Protein 8K8C (pdb70)

GO terms:
  GO:2000144 positive regulation of DNA-templated transcription initiation (P, IDA)
  GO:0005730 nucleolus (C, IDA)
  GO:0001163 RNA polymerase I transcription regulatory region sequence-specific DNA binding (F, IDA)
  GO:0006360 transcription by RNA polymerase I (P, IDA)
  GO:0005515 protein binding (F, IPI)
  GO:0005667 transcription regulator complex (C, IDA)
  GO:0070102 interleukin-6-mediated signaling pathway (P, IDA)
  GO:0045944 positive regulation of transcription by RNA polymerase II (P, IGI)
  GO:0061629 RNA polymerase II-specific DNA-binding transcription factor binding (F, IPI)
  GO:0097677 STAT family protein binding (F, IPI)
  GO:0051726 regulation of cell cycle (P, TAS)
  GO:0032436 positive regulation of proteasomal ubiquitin-dependent protein catabolic process (P, TAS)
  GO: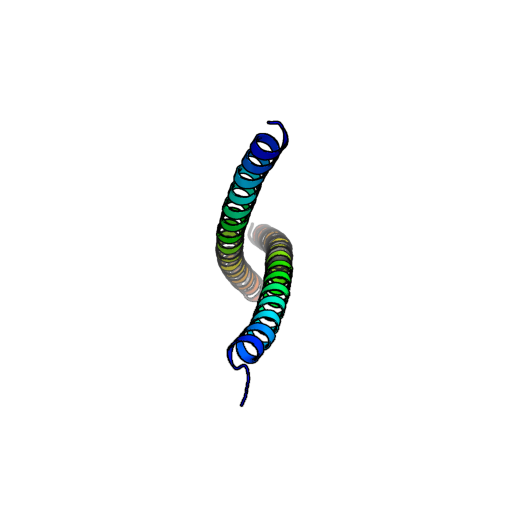0045944 positive regulation of transcription by RNA polymerase II (P, IDA)
  GO:0005634 nucleus (C, IDA)
  GO:0000976 transcription cis-regulatory region binding (F, IDA)
  GO:0003700 DNA-binding transcription factor activity (F, IDA)
  GO:0008285 negative regulation of cell population proliferation (P, IDA)
  GO:0019900 kinase binding (F, IPI)
  GO:0003677 DNA binding (F, TAS)
  GO:0003700 DNA-binding transcription factor activity (F, TAS)

Foldseek 3Di:
DPPVVVVVVVVVVVVVVVVVVVVVVVVVVVVVVVVVVVVVVVVVVVVVVVVVVVVVVVPD/DVVVVVVVVVVVVVVVVVVVVVVVVVVVVVVVVVVVVVVVVVVVVVVVVVVCVVPPDD

Solvent-accessible surface area: 10479 Å² total; per-residue (Å²): 184,89,120,72,154,131,42,160,77,85,159,65,48,92,50,49,142,126,70,164,96,124,42,151,96,144,58,66,93,28,108,98,93,28,126,109,12,58,50,23,0,73,144,17,102,136,116,27,77,87,11,32,147,76,7,96,101,95,125,113,146,115,133,161,69,110,88,88,146,63,56,93,50,53,137,145,71,166,90,125,38,148,96,124,62,82,96,36,82,105,95,26,126,85,18,66,60,48,15,69,149,25,118,117,97,25,111,89,6,33,166,56,46,122,81,61,238,88

InterPro domains:
  IPR004827 Basic-leucine zipper domain [PF07716] (282-334)
  IPR004827 Basic-leucine zipper domain [PS50217] (282-345)
  IPR004827 Basic-leucine zipper domain [SM00338] (280-344)
  IPR016468 CCAAT/enhancer-binding protein, chordates [PIRSF005879] (1-358)
  IPR031106 CCAAT/enhancer-binding protein C/EBP [PTHR23334] (47-357)
  IPR046347 Basic-leucine zipper domain superfamily [SSF57959] (278-346)

Radius of gyration: 26.0 Å; Cα contacts (8 Å, |Δi|>4): 35; chains: 2; bounding box: 44×32×83 Å

Secondary structure (DSSP, 8-state):
---HHHHHHHHHHHHHHHHHHHHHHHHHHHHHHHHHHHHHHHHHHHHHHHHHHHHHHH--/-HHHHHHHHHHHHHHHHHHHHHHHHHHHHHHHHHHHHHHHHHHHHHHHHHHHHHH---

Organism: Homo sapiens (NCBI:txid9606)

B-factor: mean 51.57, std 12.57, range [31.31, 102.11]

Structure (mmCIF, N/CA/C/O backbone):
data_8K8C
#
_entry.id   8K8C
#
_cell.length_a   39.382
_cell.length_b   63.366
_cell.length_c   128.546
_cell.angle_alpha   90.00
_cell.angle_beta   90.00
_cell.angle_gamma   90.00
#
_symmetry.space_group_name_H-M   'P 21 21 21'
#
loop_
_entity.id
_entity.type
_entity.pdbx_description
1 polymer 'CCAAT/enhancer-binding protein alpha'
2 polymer "DNA (5'-D(*CP*AP*TP*TP*AP*CP*GP*TP*AP*AP*TP*GP*A)-3')"
3 polymer "DNA (5'-D(*CP*AP*TP*TP*AP*CP*GP*TP*AP*AP*TP*GP*T)-3')"
4 non-polymer GLYCEROL
5 water water
#
loop_
_atom_site.group_PDB
_atom_site.id
_atom_site.type_symbol
_atom_site.label_atom_id
_atom_site.label_alt_id
_atom_site.label_comp_id
_atom_site.label_asym_id
_atom_site.label_entity_id
_atom_site.label_seq_id
_atom_site.pdbx_PDB_ins_code
_atom_site.Cartn_x
_atom_site.Cartn_y
_atom_site.Cartn_z
_atom_site.occupancy
_atom_site.B_iso_or_equiv
_atom_site.auth_seq_id
_atom_site.auth_comp_id
_atom_site.auth_asym_id
_atom_site.auth_atom_id
_atom_site.pdbx_PDB_model_num
ATOM 1 N N . ASN A 1 2 ? 27.702 11.983 -0.871 1.00 64.33 281 ASN A N 1
ATOM 2 C CA . ASN A 1 2 ? 26.914 11.274 -1.883 1.00 60.93 281 ASN A CA 1
ATOM 3 C C . ASN A 1 2 ? 25.828 12.157 -2.496 1.00 53.55 281 ASN A C 1
ATOM 4 O O . ASN A 1 2 ? 25.579 13.279 -2.057 1.00 51.88 281 ASN A O 1
ATOM 9 N N . SER A 1 3 ? 25.167 11.630 -3.516 1.00 50.51 282 SER A N 1
ATOM 10 C CA . SER A 1 3 ? 24.180 12.412 -4.238 1.00 49.44 282 SER A CA 1
ATOM 11 C C . SER A 1 3 ? 22.908 12.574 -3.414 1.00 52.75 282 SER A C 1
ATOM 12 O O . SER A 1 3 ? 22.577 11.727 -2.571 1.00 52.83 282 SER A O 1
ATOM 15 N N . ASN A 1 4 ? 22.196 13.678 -3.668 1.00 47.86 283 ASN A N 1
ATOM 16 C CA . ASN A 1 4 ? 20.865 13.888 -3.100 1.00 47.13 283 ASN A CA 1
ATOM 17 C C . ASN A 1 4 ? 20.884 13.767 -1.578 1.00 48.79 283 ASN A C 1
ATOM 18 O O . ASN A 1 4 ? 20.114 13.024 -0.968 1.00 46.18 283 ASN A O 1
ATOM 23 N N . GLU A 1 5 ? 21.805 14.516 -0.964 1.00 48.92 284 GLU A N 1
ATOM 24 C CA . GLU A 1 5 ? 21.928 14.532 0.486 1.00 50.27 284 GLU A CA 1
ATOM 25 C C . GLU A 1 5 ? 20.633 14.975 1.173 1.00 48.10 284 GLU A C 1
ATOM 26 O O . GLU A 1 5 ? 20.359 14.557 2.305 1.00 48.47 284 GLU A O 1
ATOM 32 N N . TYR A 1 6 ? 19.823 15.805 0.514 1.00 43.34 285 TYR A N 1
ATOM 33 C CA . TYR A 1 6 ? 18.592 16.256 1.144 1.00 44.82 28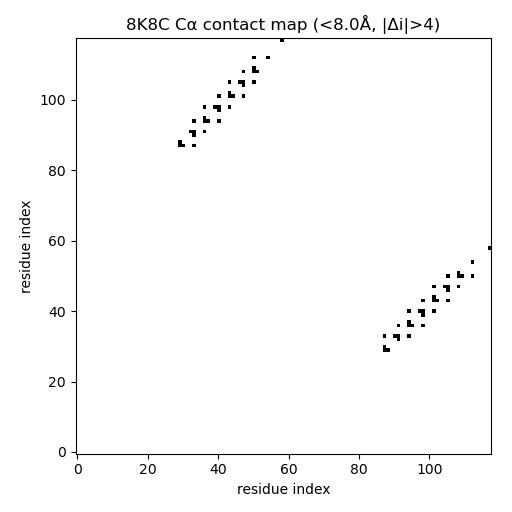5 TYR A CA 1
ATOM 34 C C . TYR A 1 6 ? 17.680 15.076 1.455 1.00 46.31 285 TYR A C 1
ATOM 35 O O . TYR A 1 6 ? 17.125 14.977 2.560 1.00 43.08 285 TYR A O 1
ATOM 44 N N . ARG A 1 7 ? 17.537 14.146 0.503 1.00 44.39 286 ARG A N 1
ATOM 45 C CA . ARG A 1 7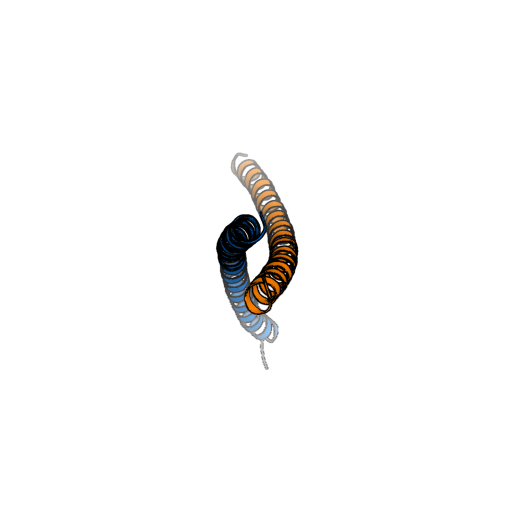 ? 16.672 12.992 0.735 1.00 46.17 286 ARG A CA 1
ATOM 46 C C . ARG A 1 7 ? 17.272 12.012 1.733 1.00 41.73 286 ARG A C 1
ATOM 47 O O . ARG A 1 7 ? 16.536 11.361 2.480 1.00 43.16 286 ARG A O 1
ATOM 55 N N . VAL A 1 8 ? 18.591 11.860 1.730 1.00 43.33 287 VAL A N 1
ATOM 56 C CA . VAL A 1 8 ? 19.246 11.052 2.756 1.00 45.08 287 VAL A CA 1
ATOM 57 C C . VAL A 1 8 ? 18.908 11.574 4.151 1.00 41.99 287 VAL A C 1
ATOM 58 O O . VAL A 1 8 ? 18.506 10.816 5.039 1.00 41.70 287 VAL A O 1
ATOM 62 N N . ARG A 1 9 ? 19.081 12.880 4.365 1.00 40.12 288 ARG A N 1
ATOM 63 C CA . ARG A 1 9 ? 18.795 13.450 5.677 1.00 41.28 288 ARG A CA 1
ATOM 64 C C . ARG A 1 9 ? 17.315 13.331 6.026 1.00 42.91 288 ARG A C 1
ATOM 65 O O . ARG A 1 9 ? 16.973 13.013 7.171 1.00 38.67 288 ARG A O 1
ATOM 73 N N . ARG A 1 10 ? 16.416 13.592 5.060 1.00 40.97 289 ARG A N 1
ATOM 74 C CA . ARG A 1 10 ? 14.983 13.475 5.332 1.00 39.82 289 ARG A CA 1
ATOM 75 C C . ARG A 1 10 ? 14.616 12.045 5.692 1.00 39.98 289 ARG A C 1
ATOM 76 O O . ARG A 1 10 ? 13.868 11.803 6.641 1.00 35.59 289 ARG A O 1
ATOM 84 N N . GLU A 1 11 ? 15.127 11.085 4.930 1.00 40.85 290 GLU A N 1
ATOM 85 C CA . GLU A 1 11 ? 14.814 9.693 5.215 1.00 42.66 290 GLU A CA 1
ATOM 86 C C . GLU A 1 11 ? 15.268 9.310 6.616 1.00 41.64 290 GLU A C 1
ATOM 87 O O . GLU A 1 11 ? 14.538 8.627 7.345 1.00 39.44 290 GLU A O 1
ATOM 93 N N . ARG A 1 12 ? 16.450 9.783 7.030 1.00 40.69 291 ARG A N 1
ATOM 94 C CA . ARG A 1 12 ? 16.963 9.438 8.352 1.00 42.23 291 ARG A CA 1
ATOM 95 C C . ARG A 1 12 ? 16.200 10.170 9.439 1.00 39.10 291 ARG A C 1
ATOM 96 O O . ARG A 1 12 ? 15.920 9.595 10.492 1.00 36.46 291 ARG A O 1
ATOM 104 N N . ASN A 1 13 ? 15.857 11.436 9.202 1.00 34.81 292 ASN A N 1
ATOM 105 C CA . ASN A 1 13 ? 15.086 12.162 10.196 1.00 37.77 292 ASN A CA 1
ATOM 106 C C . ASN A 1 13 ? 13.690 11.563 10.372 1.00 39.47 292 ASN A C 1
ATOM 107 O O . ASN A 1 13 ? 13.210 11.471 11.501 1.00 34.84 292 ASN A O 1
ATOM 112 N N . ASN A 1 14 ? 13.032 11.131 9.280 1.00 34.79 293 ASN A N 1
ATOM 113 C CA . ASN A 1 14 ? 11.712 10.515 9.434 1.00 37.40 293 ASN A CA 1
ATOM 114 C C . ASN A 1 14 ? 11.797 9.266 10.302 1.00 38.38 293 ASN A C 1
ATOM 115 O O . ASN A 1 14 ? 10.847 8.947 11.032 1.00 34.28 293 ASN A O 1
ATOM 120 N N . ILE A 1 15 ? 12.932 8.564 10.245 1.00 37.73 294 ILE A N 1
ATOM 121 C CA . ILE A 1 15 ? 13.163 7.447 11.159 1.00 39.71 294 ILE A CA 1
ATOM 122 C C . ILE A 1 15 ? 13.302 7.944 12.590 1.00 37.18 294 ILE A C 1
ATOM 123 O O . ILE A 1 15 ? 12.690 7.390 13.512 1.00 40.29 294 ILE A O 1
ATOM 128 N N . ALA A 1 16 ? 14.094 8.998 12.809 1.00 36.66 295 ALA A N 1
ATOM 129 C CA . ALA A 1 16 ? 14.275 9.505 14.165 1.00 37.19 295 ALA A CA 1
ATOM 130 C C . ALA A 1 16 ? 12.948 9.951 14.762 1.00 38.47 295 ALA A C 1
ATOM 131 O O . ALA A 1 16 ? 12.678 9.723 15.949 1.00 33.89 295 ALA A O 1
ATOM 133 N N . VAL A 1 17 ? 12.094 10.563 13.937 1.00 36.45 296 VAL A N 1
ATOM 134 C CA . VAL A 1 17 ? 10.824 11.083 14.416 1.00 36.82 296 VAL A CA 1
ATOM 135 C C . VAL A 1 17 ? 9.908 9.938 14.849 1.00 36.88 296 VAL A C 1
ATOM 136 O O . VAL A 1 17 ? 9.298 9.988 15.910 1.00 33.96 296 VAL A O 1
ATOM 140 N N . ARG A 1 18 ? 9.829 8.888 14.040 1.00 39.81 297 ARG A N 1
ATOM 141 C CA . ARG A 1 18 ? 8.998 7.746 14.425 1.00 36.84 297 ARG A CA 1
ATOM 142 C C . ARG A 1 18 ? 9.541 7.105 15.689 1.00 36.70 297 ARG A C 1
ATOM 143 O O . ARG A 1 18 ? 8.773 6.699 16.575 1.00 40.77 297 ARG A O 1
ATOM 151 N N . LYS A 1 19 ? 10.864 7.060 15.822 1.00 38.40 298 LYS A N 1
ATOM 152 C CA . LYS A 1 19 ? 11.492 6.503 17.011 1.00 40.26 298 LYS A CA 1
ATOM 153 C C . LYS A 1 19 ? 11.205 7.366 18.230 1.00 36.99 298 LYS A C 1
ATOM 154 O O . LYS A 1 19 ? 10.872 6.855 19.302 1.00 34.79 298 LYS A O 1
ATOM 160 N N . SER A 1 20 ? 11.308 8.687 18.074 1.00 34.06 299 SER A N 1
ATOM 161 C CA . SER A 1 20 ? 11.071 9.567 19.197 1.00 33.50 299 SER A CA 1
ATOM 162 C C . SER A 1 20 ? 9.617 9.491 19.649 1.00 38.38 299 SER A C 1
ATOM 163 O O . SER A 1 20 ? 9.326 9.532 20.851 1.00 37.51 299 SER A O 1
ATOM 166 N N . ARG A 1 21 ? 8.684 9.354 18.700 1.00 35.01 300 ARG A N 1
ATOM 167 C CA . ARG A 1 21 ? 7.272 9.336 19.065 1.00 35.72 300 ARG A CA 1
ATOM 168 C C . ARG A 1 21 ? 6.896 8.013 19.727 1.00 37.99 300 ARG A C 1
ATOM 169 O O . ARG A 1 21 ? 6.111 7.995 20.681 1.00 36.35 300 ARG A O 1
ATOM 177 N N . ASP A 1 22 ? 7.448 6.903 19.234 1.00 36.83 301 ASP A N 1
ATOM 178 C CA . ASP A 1 22 ? 7.226 5.615 19.885 1.00 37.95 301 ASP A CA 1
ATOM 179 C C . ASP A 1 22 ? 7.709 5.654 21.326 1.00 39.38 301 ASP A C 1
ATOM 180 O O . ASP A 1 22 ? 7.006 5.206 22.234 1.00 43.49 301 ASP A O 1
ATOM 185 N N . LYS A 1 23 ? 8.908 6.204 21.553 1.00 42.02 302 LYS A N 1
ATOM 186 C CA . LYS A 1 23 ? 9.482 6.269 22.892 1.00 41.95 302 LYS A CA 1
ATOM 187 C C . LYS A 1 23 ? 8.637 7.138 23.805 1.00 42.47 302 LYS A C 1
ATOM 188 O O . LYS A 1 23 ? 8.471 6.825 24.983 1.00 42.48 302 LYS A O 1
ATOM 194 N N . ALA A 1 24 ? 8.135 8.258 23.283 1.00 42.26 303 ALA A N 1
ATOM 195 C CA . ALA A 1 24 ? 7.315 9.148 24.095 1.00 45.39 303 ALA A CA 1
ATOM 196 C C . ALA A 1 24 ? 6.018 8.469 24.500 1.00 45.98 303 ALA A C 1
ATOM 197 O O . ALA A 1 24 ? 5.534 8.667 25.619 1.00 44.34 303 ALA A O 1
ATOM 199 N N . LYS A 1 25 ? 5.436 7.668 23.608 1.00 42.58 304 LYS A N 1
ATOM 200 C CA . LYS A 1 25 ? 4.244 6.925 24.003 1.00 46.79 304 LYS A CA 1
ATOM 201 C C . LYS A 1 25 ? 4.575 5.942 25.115 1.00 48.05 304 LYS A C 1
ATOM 202 O O . LYS A 1 25 ? 3.826 5.831 26.091 1.00 50.27 304 LYS A O 1
ATOM 208 N N . GLN A 1 26 ? 5.701 5.235 24.996 1.00 44.50 305 GLN A N 1
ATOM 209 C CA . GLN A 1 26 ? 6.070 4.279 26.030 1.00 51.57 305 GLN A CA 1
ATOM 210 C C . GLN A 1 26 ? 6.397 4.975 27.347 1.00 52.99 305 GLN A C 1
ATOM 211 O O . GLN A 1 26 ? 6.084 4.444 28.416 1.00 54.16 305 GLN A O 1
ATOM 217 N N . ARG A 1 27 ? 7.007 6.160 27.298 1.00 48.07 306 ARG A N 1
ATOM 218 C CA . ARG A 1 27 ? 7.210 6.917 28.526 1.00 49.16 306 ARG A CA 1
ATOM 219 C C . ARG A 1 27 ? 5.875 7.305 29.139 1.00 51.76 306 ARG A C 1
ATOM 220 O O . ARG A 1 27 ? 5.715 7.305 30.364 1.00 51.06 306 ARG A O 1
ATOM 228 N N . ASN A 1 28 ? 4.899 7.630 28.298 1.00 49.59 307 ASN A N 1
ATOM 229 C CA . ASN A 1 28 ? 3.600 8.029 28.814 1.00 53.00 307 ASN A CA 1
ATOM 230 C C . ASN A 1 28 ? 2.901 6.861 29.496 1.00 53.96 307 ASN A C 1
ATOM 231 O O . ASN A 1 28 ? 2.380 7.005 30.607 1.00 54.48 307 ASN A O 1
ATOM 236 N N . VAL A 1 29 ? 2.894 5.692 28.854 1.00 53.45 308 VAL A N 1
ATOM 237 C CA . VAL A 1 29 ? 2.359 4.490 29.492 1.00 51.42 308 VAL A CA 1
ATOM 238 C C . VAL A 1 29 ? 3.034 4.250 30.834 1.00 53.76 308 VAL A C 1
ATOM 239 O O . VAL A 1 29 ? 2.369 4.092 31.869 1.00 52.10 308 VAL A O 1
ATOM 243 N N . GLU A 1 30 ? 4.366 4.229 30.850 1.00 50.52 309 GLU A N 1
ATOM 244 C CA . GLU A 1 30 ? 5.077 3.862 32.063 1.00 50.28 309 GLU A CA 1
ATOM 245 C C . GLU A 1 30 ? 4.843 4.873 33.176 1.00 48.46 309 GLU A C 1
ATOM 246 O O . GLU A 1 30 ? 4.835 4.510 34.354 1.00 45.98 309 GLU A O 1
ATOM 252 N N . THR A 1 31 ? 4.629 6.136 32.829 1.00 46.61 310 THR A N 1
ATOM 253 C CA . THR A 1 31 ? 4.333 7.118 33.854 1.00 46.45 310 THR A CA 1
ATOM 254 C C . THR A 1 31 ? 2.965 6.852 34.470 1.00 51.50 310 THR A C 1
ATOM 255 O O . THR A 1 31 ? 2.814 6.860 35.699 1.00 50.83 310 THR A O 1
ATOM 259 N N . GLN A 1 32 ? 1.957 6.574 33.636 1.00 48.37 311 GLN A N 1
ATOM 260 C CA . GLN A 1 32 ? 0.636 6.237 34.157 1.00 51.42 311 GLN A CA 1
ATOM 261 C C . GLN A 1 32 ? 0.693 5.002 35.048 1.00 50.92 311 GLN A C 1
ATOM 262 O O . GLN A 1 32 ? 0.047 4.955 36.098 1.00 50.75 311 GLN A O 1
ATOM 268 N N . GLN A 1 33 ? 1.465 3.998 34.649 1.00 46.77 312 GLN A N 1
ATOM 269 C CA . GLN A 1 33 ? 1.626 2.822 35.493 1.00 51.54 312 GLN A CA 1
ATOM 270 C C . GLN A 1 33 ? 2.270 3.195 36.819 1.00 53.58 312 GLN A C 1
ATOM 271 O O . GLN A 1 33 ? 1.883 2.673 37.872 1.00 54.87 312 GLN A O 1
ATOM 277 N N . LYS A 1 34 ? 3.243 4.111 36.793 1.00 50.06 313 LYS A N 1
ATOM 278 C CA . LYS A 1 34 ? 3.873 4.533 38.038 1.00 49.73 313 LYS A CA 1
ATOM 279 C C . LYS A 1 34 ? 2.864 5.197 38.961 1.00 49.68 313 LYS A C 1
ATOM 280 O O . LYS A 1 34 ? 2.901 4.986 40.178 1.00 49.03 313 LYS A O 1
ATOM 286 N N . VAL A 1 35 ? 1.944 5.991 38.406 1.00 46.11 314 VAL A N 1
ATOM 287 C CA . VAL A 1 35 ? 0.917 6.616 39.238 1.00 49.22 314 VAL A CA 1
ATOM 288 C C . VAL A 1 35 ? 0.019 5.559 39.864 1.00 48.97 314 VAL A C 1
ATOM 289 O O . VAL A 1 35 ? -0.311 5.622 41.052 1.00 46.78 314 VAL A O 1
ATOM 293 N N . LEU A 1 36 ? -0.413 4.585 39.063 1.00 49.34 315 LEU A N 1
ATOM 294 C CA . LEU A 1 36 ? -1.159 3.457 39.602 1.00 51.73 315 LEU A CA 1
ATOM 295 C C . LEU A 1 36 ? -0.391 2.790 40.731 1.00 47.74 315 LEU A C 1
ATOM 296 O O . LEU A 1 36 ? -0.932 2.569 41.820 1.00 48.35 315 LEU A O 1
ATOM 301 N N . GLU A 1 37 ? 0.881 2.479 40.487 1.00 49.46 316 GLU A N 1
ATOM 302 C CA . GLU A 1 37 ? 1.695 1.771 41.468 1.00 49.91 316 GLU A CA 1
ATOM 303 C C . GLU A 1 37 ? 1.811 2.556 42.766 1.00 48.54 316 GLU A C 1
ATOM 304 O O . GLU A 1 37 ? 1.648 2.003 43.862 1.00 47.48 316 GLU A O 1
ATOM 310 N N . LEU A 1 38 ? 2.132 3.841 42.665 1.00 44.36 317 LEU A N 1
ATOM 311 C CA . LEU A 1 38 ? 2.327 4.620 43.873 1.00 46.11 317 LEU A CA 1
ATOM 312 C C . LEU A 1 38 ? 1.011 4.773 44.620 1.00 47.75 317 LEU A C 1
ATOM 313 O O . LEU A 1 38 ? 0.983 4.760 45.855 1.00 46.71 317 LEU A O 1
ATOM 318 N N . THR A 1 39 ? -0.094 4.895 43.880 1.00 45.92 318 THR A N 1
ATOM 319 C CA . THR A 1 39 ? -1.399 5.057 44.511 1.00 46.72 318 THR A CA 1
ATOM 320 C C . THR A 1 39 ? -1.760 3.822 45.322 1.00 48.18 318 THR A C 1
ATOM 321 O O . THR A 1 39 ? -2.148 3.916 46.490 1.00 45.56 318 THR A O 1
ATOM 325 N N . SER A 1 40 ? -1.603 2.647 44.716 1.00 47.10 319 SER A N 1
ATOM 326 C CA . SER A 1 40 ? -1.938 1.432 45.439 1.00 48.48 319 SER A CA 1
ATOM 327 C C . SER A 1 40 ? -0.948 1.182 46.573 1.00 50.02 319 SER A C 1
ATOM 328 O O . SER A 1 40 ? -1.347 0.729 47.653 1.00 49.45 319 SER A O 1
ATOM 331 N N . ASP A 1 41 ? 0.326 1.538 46.391 1.00 48.50 320 ASP A N 1
ATOM 332 C CA . ASP A 1 41 ? 1.262 1.375 47.499 1.00 47.54 320 ASP A CA 1
ATOM 333 C C . ASP A 1 41 ? 0.944 2.323 48.658 1.00 50.57 320 ASP A C 1
ATOM 334 O O . ASP A 1 41 ? 1.074 1.944 49.833 1.00 44.59 320 ASP A O 1
ATOM 339 N N . ASN A 1 42 ? 0.530 3.556 48.361 1.00 47.80 321 ASN A N 1
ATOM 340 C CA . ASN A 1 42 ? 0.177 4.449 49.455 1.00 49.61 321 ASN A CA 1
ATOM 341 C C . ASN A 1 42 ? -1.063 3.961 50.198 1.00 50.53 321 ASN A C 1
ATOM 342 O O . ASN A 1 42 ? -1.153 4.138 51.417 1.00 48.59 321 ASN A O 1
ATOM 347 N N . ASP A 1 43 ? -2.012 3.343 49.488 1.00 47.49 322 ASP A N 1
ATOM 348 C CA . ASP A 1 43 ? -3.147 2.700 50.144 1.00 50.65 322 ASP A CA 1
ATOM 349 C C . ASP A 1 43 ? -2.677 1.617 51.107 1.00 46.87 322 ASP A C 1
ATOM 350 O O . ASP A 1 43 ? -3.083 1.595 52.272 1.00 45.86 322 ASP A O 1
ATOM 355 N N . ARG A 1 44 ? -1.832 0.700 50.622 1.00 45.11 323 ARG A N 1
ATOM 356 C CA . ARG A 1 44 ? -1.288 -0.349 51.479 1.00 49.05 323 ARG A CA 1
ATOM 357 C C . ARG A 1 44 ? -0.563 0.238 52.677 1.00 49.16 323 ARG A C 1
ATOM 358 O O . ARG A 1 44 ? -0.704 -0.254 53.804 1.00 47.76 323 ARG A O 1
ATOM 366 N N . LEU A 1 45 ? 0.238 1.278 52.451 1.00 47.26 324 LEU A N 1
ATOM 367 C CA . LEU A 1 45 ? 0.984 1.862 53.554 1.00 50.05 324 LEU A CA 1
ATOM 368 C C . LEU A 1 45 ? 0.041 2.504 54.568 1.00 48.35 324 LEU A C 1
ATOM 369 O O . LEU A 1 45 ? 0.284 2.441 55.778 1.00 47.59 324 LEU A O 1
ATOM 374 N N . ARG A 1 46 ? -1.053 3.108 54.093 1.00 45.35 325 ARG A N 1
ATOM 375 C CA . ARG A 1 46 ? -1.986 3.729 55.026 1.00 46.90 325 ARG A CA 1
ATOM 376 C C . ARG A 1 46 ? -2.699 2.690 55.877 1.00 46.60 325 ARG A C 1
ATOM 377 O O . ARG A 1 46 ? -2.856 2.890 57.083 1.00 46.97 325 ARG A O 1
ATOM 385 N N . LYS A 1 47 ? -3.120 1.561 55.290 1.00 47.48 326 LYS A N 1
ATOM 386 C CA . LYS A 1 47 ? -3.725 0.527 56.126 1.00 48.17 326 LYS A CA 1
ATOM 387 C C . LYS A 1 47 ? -2.735 0.026 57.163 1.00 48.87 326 LYS A C 1
ATOM 388 O O . LYS A 1 47 ? -3.113 -0.268 58.299 1.00 49.67 326 LYS A O 1
ATOM 394 N N . ARG A 1 48 ? -1.455 -0.076 56.789 1.00 50.00 327 ARG A N 1
ATOM 395 C CA . ARG A 1 48 ? -0.434 -0.524 57.726 1.00 44.57 327 ARG A CA 1
ATOM 396 C C . ARG A 1 48 ? -0.288 0.458 58.883 1.00 48.80 327 ARG A C 1
ATOM 397 O O . ARG A 1 48 ? -0.233 0.053 60.051 1.00 46.77 327 ARG A O 1
ATOM 405 N N . VAL A 1 49 ? -0.210 1.759 58.582 1.00 45.21 328 VAL A N 1
ATOM 406 C CA . VAL A 1 49 ? -0.141 2.753 59.652 1.00 45.85 328 VAL A CA 1
ATOM 407 C C . VAL A 1 49 ? -1.333 2.623 60.589 1.00 49.66 328 VAL A C 1
ATOM 408 O O . VAL A 1 49 ? -1.190 2.719 61.814 1.00 49.96 328 VAL A O 1
ATOM 412 N N . GLU A 1 50 ? -2.523 2.394 60.045 1.00 48.03 329 GLU A N 1
ATOM 413 C CA . GLU A 1 50 ? -3.678 2.353 60.932 1.00 51.89 329 GLU A CA 1
ATOM 414 C C . GLU A 1 50 ? -3.711 1.051 61.733 1.00 52.08 329 GLU A C 1
ATOM 415 O O . GLU A 1 50 ? -4.062 1.058 62.917 1.00 51.11 329 GLU A O 1
ATOM 421 N N . GLN A 1 51 ? -3.271 -0.055 61.147 1.00 50.80 330 GLN A N 1
ATOM 422 C CA . GLN A 1 51 ? -3.322 -1.314 61.874 1.00 51.38 330 GLN A CA 1
ATOM 423 C C . GLN A 1 51 ? -2.218 -1.393 62.933 1.00 51.73 330 GLN A C 1
ATOM 424 O O . GLN A 1 51 ? -2.436 -1.939 64.023 1.00 48.13 330 GLN A O 1
ATOM 430 N N . LEU A 1 52 ? -1.044 -0.820 62.647 1.00 50.51 331 LEU A N 1
ATOM 431 C CA . LEU A 1 52 ? -0.001 -0.683 63.662 1.00 49.63 331 LEU A CA 1
ATOM 432 C C . LEU A 1 52 ? -0.445 0.241 64.796 1.00 51.12 331 LEU A C 1
ATOM 433 O O . LEU A 1 52 ? -0.185 -0.037 65.973 1.00 47.79 331 LEU A O 1
ATOM 438 N N . SER A 1 53 ? -1.102 1.352 64.45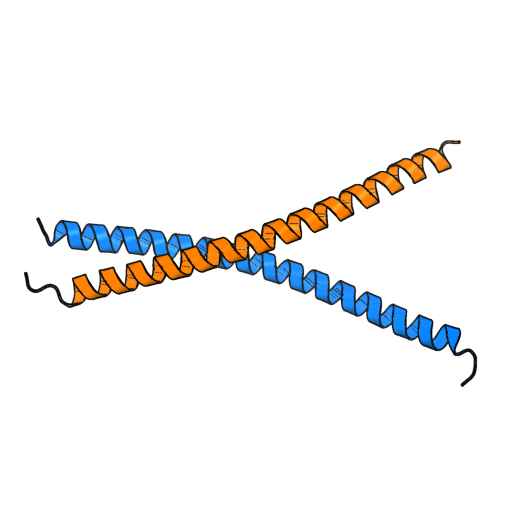0 1.00 50.68 332 SER A N 1
ATOM 439 C CA . SER A 1 53 ? -1.532 2.337 65.435 1.00 50.67 332 SER A CA 1
ATOM 440 C C . SER A 1 53 ? -2.576 1.762 66.380 1.00 53.51 332 SER A C 1
ATOM 441 O O . SER A 1 53 ? -2.536 2.022 67.587 1.00 52.30 332 SER A O 1
ATOM 444 N N . ARG A 1 54 ? -3.543 1.014 65.842 1.00 51.31 333 ARG A N 1
ATOM 445 C CA . ARG A 1 54 ? -4.531 0.365 66.688 1.00 53.66 333 ARG A CA 1
ATOM 446 C C . ARG A 1 54 ? -3.879 -0.669 67.597 1.00 53.98 333 ARG A C 1
ATOM 447 O O . ARG A 1 54 ? -4.306 -0.842 68.745 1.00 53.80 333 ARG A O 1
ATOM 455 N N . GLU A 1 55 ? -2.821 -1.327 67.125 1.00 52.19 334 GLU A N 1
ATOM 456 C CA . GLU A 1 55 ? -2.102 -2.273 67.976 1.00 49.84 334 GLU A CA 1
ATOM 457 C C . GLU A 1 55 ? -1.396 -1.566 69.125 1.00 52.77 334 GLU A C 1
ATOM 458 O O . GLU A 1 55 ? -1.479 -2.012 70.275 1.00 52.15 334 GLU A O 1
ATOM 464 N N . LEU A 1 56 ? -0.716 -0.448 68.851 1.00 51.09 335 LEU A N 1
ATOM 465 C CA . LEU A 1 56 ? -0.116 0.316 69.943 1.00 55.33 335 LEU A CA 1
ATOM 466 C C . LEU A 1 56 ? -1.174 0.864 70.898 1.00 57.46 335 LEU A C 1
ATOM 467 O O . LEU A 1 56 ? -1.019 0.766 72.118 1.00 59.63 335 LEU A O 1
ATOM 472 N N . ASP A 1 57 ? -2.255 1.441 70.368 1.00 56.44 336 ASP A N 1
ATOM 473 C CA . ASP A 1 57 ? -3.342 1.909 71.228 1.00 58.23 336 ASP A CA 1
ATOM 474 C C . ASP A 1 57 ? -3.868 0.791 72.116 1.00 58.52 336 ASP A C 1
ATOM 475 O O . ASP A 1 57 ? -4.131 1.007 73.303 1.00 60.51 336 ASP A O 1
ATOM 480 N N . THR A 1 58 ? -4.020 -0.413 71.564 1.00 58.03 337 THR A N 1
ATOM 481 C CA . THR A 1 58 ? -4.536 -1.522 72.355 1.00 55.87 337 THR A CA 1
ATOM 482 C C . THR A 1 58 ? -3.572 -1.895 73.470 1.00 61.05 337 THR A C 1
ATOM 483 O O . THR A 1 58 ? -3.988 -2.144 74.608 1.00 63.74 337 THR A O 1
ATOM 487 N N . LEU A 1 59 ? -2.275 -1.905 73.169 1.00 61.52 338 LEU A N 1
ATOM 488 C CA . LEU A 1 59 ? -1.282 -2.295 74.160 1.00 63.04 338 LEU A CA 1
ATOM 489 C C . LEU A 1 59 ? -1.060 -1.222 75.223 1.00 66.48 338 LEU A C 1
ATOM 490 O O . LEU A 1 59 ? -0.800 -1.559 76.380 1.00 67.37 338 LEU A O 1
ATOM 495 N N . ARG A 1 60 ? -1.172 0.056 74.874 1.00 66.11 339 ARG A N 1
ATOM 496 C CA . ARG A 1 60 ? -0.954 1.147 75.823 1.00 75.89 339 ARG A CA 1
ATOM 497 C C . ARG A 1 60 ? -2.304 1.766 76.186 1.00 79.72 339 ARG A C 1
ATOM 498 O O . ARG A 1 60 ? -2.751 2.729 75.564 1.00 90.13 339 ARG A O 1
ATOM 506 N N . GLY A 1 61 ? -2.939 1.216 77.214 1.00 81.47 340 GLY A N 1
ATOM 507 C CA . GLY A 1 61 ? -4.205 1.745 77.685 1.00 89.48 340 GLY A CA 1
ATOM 508 C C . GLY A 1 61 ? -5.404 1.208 76.930 1.00 93.65 340 GLY A C 1
ATOM 509 O O . GLY A 1 61 ? -6.412 0.841 77.537 1.00 97.97 340 GLY A O 1
ATOM 510 N N . ASN B 1 4 ? -16.018 28.731 1.647 1.00 98.86 283 ASN B N 1
ATOM 511 C CA . ASN B 1 4 ? -16.394 27.373 1.260 1.00 101.13 283 ASN B CA 1
ATOM 512 C C . ASN B 1 4 ? -16.296 26.413 2.450 1.00 97.24 283 ASN B C 1
ATOM 513 O O . ASN B 1 4 ? -15.610 26.711 3.427 1.00 91.16 283 ASN B O 1
ATOM 518 N N . GLU B 1 5 ? -16.980 25.265 2.364 1.00 81.68 284 GLU B N 1
ATOM 519 C CA . GLU B 1 5 ? -17.012 24.344 3.496 1.00 72.19 284 GLU B CA 1
ATOM 520 C C . GLU B 1 5 ? -15.619 23.794 3.814 1.00 65.94 284 GLU B C 1
ATOM 521 O O . GLU B 1 5 ? -15.272 23.617 4.986 1.00 62.11 284 GLU B O 1
ATOM 527 N N . TYR B 1 6 ? -14.795 23.549 2.791 1.00 64.18 285 TYR B N 1
ATOM 528 C CA . TYR 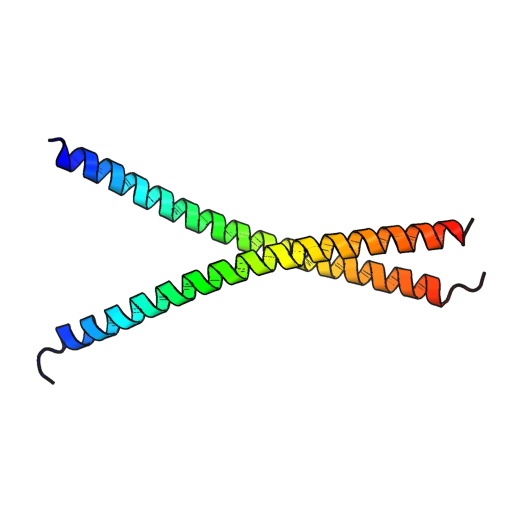B 1 6 ? -13.489 22.937 3.038 1.00 58.80 285 TYR B CA 1
ATOM 529 C C . TYR B 1 6 ? -12.659 23.762 4.016 1.00 57.54 285 TYR B C 1
ATOM 530 O O . TYR B 1 6 ? -12.148 23.235 5.010 1.00 53.51 285 TYR B O 1
ATOM 539 N N . ARG B 1 7 ? -12.505 25.058 3.747 1.00 58.86 286 ARG B N 1
ATOM 540 C CA . ARG B 1 7 ? -11.618 25.883 4.559 1.00 58.02 286 ARG B CA 1
ATOM 541 C C . ARG B 1 7 ? -12.128 26.029 5.987 1.00 54.91 286 ARG B C 1
ATOM 542 O O . ARG B 1 7 ? -11.322 26.108 6.922 1.00 53.49 286 ARG B O 1
ATOM 550 N N . VAL B 1 8 ? -13.449 26.072 6.176 1.00 56.28 287 VAL B N 1
ATOM 551 C CA . VAL B 1 8 ? -13.986 26.210 7.527 1.00 54.11 287 VAL B CA 1
ATOM 552 C C . VAL B 1 8 ? -13.885 24.896 8.291 1.00 53.06 287 VAL B C 1
ATOM 553 O O . VAL B 1 8 ? -13.625 24.900 9.497 1.00 54.16 287 VAL B O 1
ATOM 557 N N . ARG B 1 9 ? -14.074 23.754 7.620 1.00 51.76 288 ARG B N 1
ATOM 558 C CA . ARG B 1 9 ? -13.817 22.491 8.305 1.00 54.71 288 ARG B CA 1
ATOM 559 C C . ARG B 1 9 ? -12.345 22.380 8.701 1.00 49.91 288 ARG B C 1
ATOM 560 O O . ARG B 1 9 ? -12.025 21.945 9.812 1.00 47.30 288 ARG B O 1
ATOM 568 N N . ARG B 1 10 ? -11.437 22.795 7.808 1.00 48.16 289 ARG B N 1
ATOM 569 C CA . ARG B 1 10 ? -10.009 22.679 8.094 1.00 49.71 289 ARG B CA 1
ATOM 570 C C . ARG B 1 10 ? -9.607 23.592 9.236 1.00 49.33 289 ARG B C 1
ATOM 571 O O . ARG B 1 10 ? -8.808 23.205 10.096 1.00 44.13 289 ARG B O 1
ATOM 579 N N . GLU B 1 11 ? -10.174 24.800 9.280 1.00 49.51 290 GLU B N 1
ATOM 580 C CA . GLU B 1 11 ? -9.843 25.700 10.377 1.00 51.50 290 GLU B CA 1
ATOM 581 C C . GLU B 1 11 ? -10.432 25.216 11.690 1.00 51.16 290 GLU B C 1
ATOM 582 O O . GLU B 1 11 ? -9.821 25.397 12.752 1.00 49.93 290 GLU B O 1
ATOM 588 N N . ARG B 1 12 ? -11.623 24.613 11.656 1.00 49.91 291 ARG B N 1
ATOM 589 C CA . ARG B 1 12 ? -12.157 24.057 12.895 1.00 52.03 291 ARG B CA 1
ATOM 590 C C . ARG B 1 12 ? -11.231 22.969 13.417 1.00 46.60 291 ARG B C 1
ATOM 591 O O . ARG B 1 12 ? -10.903 22.939 14.610 1.00 48.39 291 ARG B O 1
ATOM 599 N N . ASN B 1 13 ? -10.779 22.077 12.533 1.00 45.27 292 ASN B N 1
ATOM 600 C CA . ASN B 1 13 ? -9.877 21.015 12.969 1.00 47.22 292 ASN B CA 1
ATOM 601 C C . ASN B 1 13 ? -8.528 21.577 13.403 1.00 43.71 292 ASN B C 1
ATOM 602 O O . ASN B 1 13 ? -7.960 21.121 14.400 1.00 44.64 292 ASN B O 1
ATOM 607 N N . ASN B 1 14 ? -8.001 22.574 12.673 1.00 46.01 293 ASN B N 1
ATOM 608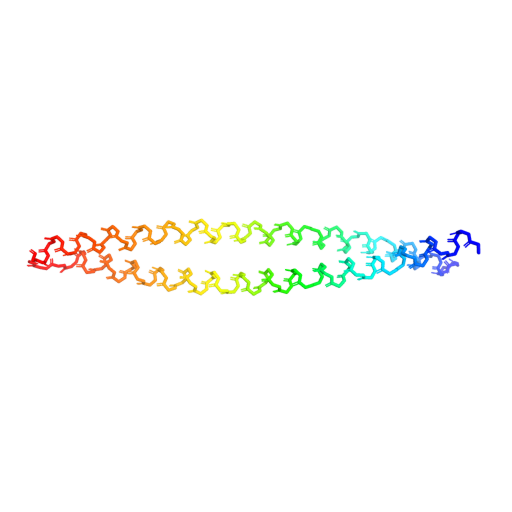 C CA . ASN B 1 14 ? -6.717 23.175 13.045 1.00 47.08 293 ASN B CA 1
ATOM 609 C C . ASN B 1 14 ? -6.769 23.727 14.459 1.00 47.67 293 ASN B C 1
ATOM 610 O O . ASN B 1 14 ? -5.802 23.613 15.217 1.00 48.29 293 ASN B O 1
ATOM 615 N N . ILE B 1 15 ? -7.902 24.317 14.829 1.00 50.66 294 ILE B N 1
ATOM 616 C CA . ILE B 1 15 ? -8.105 24.795 16.189 1.00 49.96 294 ILE B CA 1
ATOM 617 C C . ILE B 1 15 ? -8.222 23.621 17.162 1.00 46.08 294 ILE B C 1
ATOM 618 O O . ILE B 1 15 ? -7.617 23.620 18.243 1.00 44.59 294 ILE B O 1
ATOM 623 N N . ALA B 1 1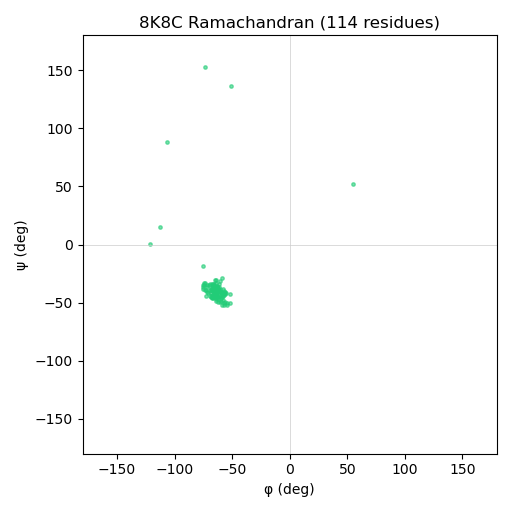6 ? -8.978 22.593 16.789 1.00 44.77 295 ALA B N 1
ATOM 624 C CA . ALA B 1 16 ? -9.126 21.452 17.678 1.00 42.74 295 ALA B CA 1
ATOM 625 C C . ALA B 1 16 ? -7.804 20.710 17.876 1.00 42.11 295 ALA B C 1
ATOM 626 O O . ALA B 1 16 ? -7.547 20.182 18.959 1.00 39.72 295 ALA B O 1
ATOM 628 N N . VAL B 1 17 ? -6.969 20.625 16.839 1.00 41.02 296 VAL B N 1
ATOM 629 C CA . VAL B 1 17 ? -5.715 19.902 17.020 1.00 42.55 296 VAL B CA 1
ATOM 630 C C . VAL B 1 17 ? -4.806 20.657 17.994 1.00 44.68 296 VAL B C 1
ATOM 631 O O . VAL B 1 17 ? -4.223 20.063 18.908 1.00 41.85 296 VAL B O 1
ATOM 635 N N . ARG B 1 18 ? -4.717 21.984 17.848 1.00 42.36 297 ARG B N 1
ATOM 636 C CA . ARG B 1 18 ? -3.960 22.780 18.813 1.00 45.47 297 ARG B CA 1
ATOM 637 C C . ARG B 1 18 ? -4.473 22.572 20.224 1.00 44.24 297 ARG B C 1
ATOM 638 O O . ARG B 1 18 ? -3.696 22.353 21.162 1.00 45.07 297 ARG B O 1
ATOM 646 N N . LYS B 1 19 ? -5.788 22.689 20.398 1.00 44.60 298 LYS B N 1
ATOM 647 C CA . LYS B 1 19 ? -6.390 22.542 21.712 1.00 43.28 298 LYS B CA 1
ATOM 648 C C . LYS B 1 19 ? -6.094 21.163 22.293 1.00 42.46 298 LYS B C 1
ATOM 649 O O . LYS B 1 19 ? -5.731 21.036 23.464 1.00 42.59 298 LYS B O 1
ATOM 655 N N . SER B 1 20 ? -6.191 20.122 21.466 1.00 42.73 299 SER B N 1
ATOM 656 C CA . SER B 1 20 ? -5.898 18.786 21.974 1.00 40.42 299 SER B CA 1
ATOM 657 C C . SER B 1 20 ? -4.450 18.692 22.434 1.00 42.03 299 SER B C 1
ATOM 658 O O . SER B 1 20 ? -4.155 18.078 23.465 1.00 41.38 299 SER B O 1
ATOM 661 N N . ARG B 1 21 ? -3.531 19.334 21.709 1.00 40.38 300 ARG B N 1
ATOM 662 C CA . ARG B 1 21 ? -2.120 19.217 22.039 1.00 43.40 300 ARG B CA 1
ATOM 663 C C . ARG B 1 21 ? -1.779 19.991 23.305 1.00 43.85 300 ARG B C 1
ATOM 664 O O . ARG B 1 21 ? -1.042 19.492 24.158 1.00 40.86 300 ARG B O 1
ATOM 672 N N . ASP B 1 22 ? -2.290 21.219 23.430 1.00 45.98 301 ASP B N 1
ATOM 673 C CA . ASP B 1 22 ? -2.121 21.973 24.665 1.00 46.74 301 ASP B CA 1
ATOM 674 C C . ASP B 1 22 ? -2.672 21.199 25.857 1.00 48.57 301 ASP B C 1
ATOM 675 O O . ASP B 1 22 ? -2.073 21.194 26.940 1.00 51.62 301 ASP B O 1
ATOM 680 N N . LYS B 1 23 ? -3.815 20.537 25.672 1.00 44.59 302 LYS B N 1
ATOM 681 C CA . LYS B 1 23 ? -4.436 19.802 26.766 1.00 49.68 302 LYS B CA 1
ATOM 682 C C . LYS B 1 23 ? -3.603 18.591 27.152 1.00 48.89 302 LYS B C 1
ATOM 683 O O . LYS B 1 23 ? -3.456 18.287 28.340 1.00 50.26 302 LYS B O 1
ATOM 689 N N . ALA B 1 24 ? -3.033 17.897 26.169 1.00 48.89 303 ALA B N 1
ATOM 690 C CA . ALA B 1 24 ? -2.172 16.763 26.487 1.00 51.38 303 ALA B CA 1
ATOM 691 C C . ALA B 1 24 ? -0.886 17.224 27.167 1.00 51.32 303 ALA B C 1
ATOM 692 O O . ALA B 1 24 ? -0.361 16.528 28.042 1.00 47.92 303 ALA B O 1
ATOM 694 N N . LYS B 1 25 ? -0.371 18.401 26.794 1.00 48.38 304 LYS B N 1
ATOM 695 C CA . LYS B 1 25 ? 0.772 18.952 27.514 1.00 52.37 304 LYS B CA 1
ATOM 696 C C . LYS B 1 25 ? 0.407 19.239 28.967 1.00 53.22 304 LYS B C 1
ATOM 697 O O . LYS B 1 25 ? 1.193 18.960 29.878 1.00 48.54 304 LYS B O 1
ATOM 703 N N . GLN B 1 26 ? -0.789 19.789 29.192 1.00 52.85 305 GLN B N 1
ATOM 704 C CA . GLN B 1 26 ? -1.277 20.061 30.540 1.00 56.66 305 GLN B CA 1
ATOM 705 C C . GLN B 1 26 ? -1.374 18.781 31.369 1.00 57.01 305 GLN B C 1
ATOM 706 O O . GLN B 1 26 ? -0.893 18.726 32.507 1.00 56.97 305 GLN B O 1
ATOM 712 N N . ARG B 1 27 ? -1.998 17.742 30.814 1.00 53.97 306 ARG B N 1
ATOM 713 C CA . ARG B 1 27 ? -2.129 16.493 31.556 1.00 55.38 306 ARG B CA 1
ATOM 714 C C . ARG B 1 27 ? -0.772 15.892 31.896 1.00 55.50 306 ARG B C 1
ATOM 715 O O . ARG B 1 27 ? -0.619 15.273 32.955 1.00 52.69 306 ARG B O 1
ATOM 723 N N . ASN B 1 28 ? 0.224 16.060 31.023 1.00 53.74 307 ASN B N 1
ATOM 724 C CA . ASN B 1 28 ? 1.552 15.534 31.325 1.00 55.00 307 ASN B CA 1
ATOM 725 C C . ASN B 1 28 ? 2.185 16.257 32.507 1.00 58.12 307 ASN B C 1
ATOM 726 O O . ASN B 1 28 ? 2.753 15.618 33.396 1.00 55.15 307 ASN B O 1
ATOM 731 N N . VAL B 1 29 ? 2.103 17.587 32.535 1.00 57.94 308 VAL B N 1
ATOM 732 C CA . VAL B 1 29 ? 2.588 18.330 33.691 1.00 56.95 308 VAL B CA 1
ATOM 733 C C . VAL B 1 29 ? 1.865 17.874 34.950 1.00 59.00 308 VAL B C 1
ATOM 734 O O . VAL B 1 29 ? 2.486 17.595 35.984 1.00 60.49 308 VAL B O 1
ATOM 738 N N . GLU B 1 30 ? 0.534 17.782 34.882 1.00 55.79 309 GLU B N 1
ATOM 739 C CA . GLU B 1 30 ? -0.235 17.351 36.042 1.00 58.18 309 GLU B CA 1
ATOM 740 C C . GLU B 1 30 ? 0.157 15.940 36.472 1.00 56.40 309 GLU B C 1
ATOM 741 O O . GLU B 1 30 ? 0.303 15.667 37.669 1.00 57.37 309 GLU B O 1
ATOM 747 N N . THR B 1 31 ? 0.373 15.041 35.511 1.00 53.58 310 THR B N 1
ATOM 748 C CA . THR B 1 31 ? 0.778 13.683 35.861 1.00 53.24 310 THR B CA 1
ATOM 749 C C . THR B 1 31 ? 2.145 13.652 36.545 1.00 58.39 310 THR B C 1
ATOM 750 O O . THR B 1 31 ? 2.347 12.877 37.487 1.00 58.71 310 THR B O 1
ATOM 754 N N . GLN B 1 32 ? 3.099 14.479 36.096 1.00 55.99 311 GLN B N 1
ATOM 755 C CA . GLN B 1 32 ? 4.401 14.489 36.764 1.00 58.38 311 GLN B CA 1
ATOM 756 C C . GLN B 1 32 ? 4.304 15.090 38.152 1.00 59.12 311 GLN B C 1
ATOM 757 O O . GLN B 1 32 ? 4.979 14.626 39.078 1.00 58.46 311 GLN B O 1
ATOM 763 N N . GLN B 1 33 ? 3.505 16.151 38.311 1.00 59.78 312 GLN B N 1
ATOM 764 C CA . GLN B 1 33 ? 3.205 16.651 39.646 1.00 63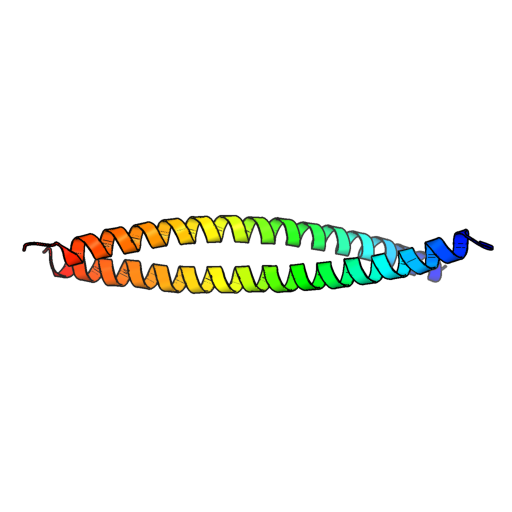.02 312 GLN B CA 1
ATOM 765 C C . GLN B 1 33 ? 2.706 15.516 40.527 1.00 61.22 312 GLN B C 1
ATOM 766 O O . GLN B 1 33 ? 3.214 15.299 41.634 1.00 59.09 312 GLN B O 1
ATOM 772 N N . LYS B 1 34 ? 1.719 14.764 40.027 1.00 59.10 313 LYS B N 1
ATOM 773 C CA . LYS B 1 34 ? 1.130 13.671 40.787 1.00 58.99 313 LYS B CA 1
ATOM 774 C C . LYS B 1 34 ? 2.181 12.653 41.214 1.00 55.85 313 LYS B C 1
ATOM 775 O O . LYS B 1 34 ? 2.162 12.174 42.352 1.00 52.53 313 LYS B O 1
ATOM 781 N N . VAL B 1 35 ? 3.116 12.318 40.318 1.00 54.36 314 VAL B N 1
ATOM 782 C CA . VAL B 1 35 ? 4.167 11.371 40.688 1.00 54.13 314 VAL B CA 1
ATOM 783 C C . VAL B 1 35 ? 5.018 11.943 41.810 1.00 55.16 314 VAL B C 1
ATOM 784 O O . VAL B 1 35 ? 5.457 11.214 42.714 1.00 51.63 314 VAL B O 1
ATOM 788 N N . LEU B 1 36 ? 5.244 13.258 41.796 1.00 53.84 315 LEU B N 1
ATOM 789 C CA . LEU B 1 36 ? 6.077 13.862 42.824 1.00 54.76 315 LEU B CA 1
ATOM 790 C C . LEU B 1 36 ? 5.366 13.881 44.170 1.00 53.54 315 LEU B C 1
ATOM 791 O O . LEU B 1 36 ? 5.982 13.587 45.201 1.00 51.56 315 LEU B O 1
ATOM 796 N N . GLU B 1 37 ? 4.070 14.209 44.180 1.00 55.37 316 GLU B N 1
ATOM 797 C CA . GLU B 1 37 ? 3.317 14.207 45.431 1.00 54.26 316 GLU B CA 1
ATOM 798 C C . GLU B 1 37 ? 3.156 12.795 45.981 1.00 53.98 316 GLU B C 1
ATOM 799 O O . GLU B 1 37 ? 3.336 12.564 47.183 1.00 51.51 316 GLU B O 1
ATOM 805 N N . LEU B 1 38 ? 2.799 11.841 45.126 1.00 50.30 317 LEU B N 1
ATOM 806 C CA . LEU B 1 38 ? 2.630 10.481 45.620 1.00 54.77 317 LEU B CA 1
ATOM 807 C C . LEU B 1 38 ? 3.943 9.896 46.132 1.00 52.35 317 LEU B C 1
ATOM 808 O O . LEU B 1 38 ? 3.927 9.075 47.053 1.00 52.24 317 LEU B O 1
ATOM 813 N N . THR B 1 39 ? 5.079 10.310 45.564 1.00 50.02 318 THR B N 1
ATOM 814 C CA . THR B 1 39 ? 6.358 9.749 45.989 1.00 49.83 318 THR B CA 1
ATOM 815 C C . THR B 1 39 ? 6.804 10.302 47.338 1.00 51.84 318 THR B C 1
ATOM 816 O O . THR B 1 39 ? 7.368 9.563 48.151 1.00 50.05 318 THR B O 1
ATOM 820 N N . SER B 1 40 ? 6.573 11.588 47.613 1.00 48.20 319 SER B N 1
ATOM 821 C CA . SER B 1 40 ? 6.919 12.055 48.950 1.00 53.25 319 SER B CA 1
ATOM 822 C C . SER B 1 40 ? 5.917 11.561 49.988 1.00 55.11 319 SER B C 1
ATOM 823 O O . SER B 1 40 ? 6.302 11.304 51.135 1.00 58.23 319 SER B O 1
ATOM 826 N N . ASP B 1 41 ? 4.642 11.421 49.620 1.00 52.80 320 ASP B N 1
ATOM 827 C CA . ASP B 1 41 ? 3.682 10.780 50.514 1.00 55.15 320 ASP B CA 1
ATOM 828 C C . ASP B 1 41 ? 4.115 9.358 50.836 1.00 54.00 320 ASP B C 1
ATOM 829 O O . ASP B 1 41 ? 4.084 8.933 51.997 1.00 52.72 320 ASP B O 1
ATOM 834 N N . ASN B 1 42 ? 4.520 8.611 49.809 1.00 52.21 321 ASN B N 1
ATOM 835 C CA . ASN B 1 42 ? 5.019 7.251 49.988 1.00 52.38 321 ASN B CA 1
ATOM 836 C C . ASN B 1 42 ? 6.190 7.216 50.965 1.00 54.85 321 ASN B C 1
ATOM 837 O O . ASN B 1 42 ? 6.261 6.341 51.839 1.00 50.36 321 ASN B O 1
ATOM 842 N N . ASP B 1 43 ? 7.108 8.178 50.848 1.00 56.15 322 ASP B N 1
ATOM 843 C CA . ASP B 1 43 ? 8.279 8.167 51.712 1.00 57.14 322 ASP B CA 1
ATOM 844 C C . ASP B 1 43 ? 7.907 8.533 53.145 1.00 59.04 322 ASP B C 1
ATOM 845 O O . ASP B 1 43 ? 8.463 7.969 54.098 1.00 57.38 322 ASP B O 1
ATOM 850 N N . ARG B 1 44 ? 6.962 9.465 53.323 1.00 56.62 323 ARG B N 1
ATOM 851 C CA . ARG B 1 44 ? 6.512 9.784 54.674 1.00 56.10 323 ARG B CA 1
ATOM 852 C C . ARG B 1 44 ? 5.749 8.623 55.295 1.00 56.45 323 ARG B C 1
ATOM 853 O O . ARG B 1 44 ? 5.865 8.380 56.500 1.00 57.79 323 ARG B O 1
ATOM 861 N N . LEU B 1 45 ? 4.946 7.902 54.505 1.00 52.39 324 LEU B N 1
ATOM 862 C CA . LEU B 1 45 ? 4.228 6.765 55.075 1.00 53.87 324 LEU B CA 1
ATOM 863 C C . LEU B 1 45 ? 5.198 5.663 55.481 1.00 53.79 324 LEU B C 1
ATOM 864 O O . LEU B 1 45 ? 4.995 4.990 56.504 1.00 52.21 324 LEU B O 1
ATOM 869 N N . ARG B 1 46 ? 6.272 5.476 54.706 1.00 51.67 325 ARG B N 1
ATOM 870 C CA . ARG B 1 46 ? 7.265 4.469 55.065 1.00 50.47 325 ARG B CA 1
ATOM 871 C C . ARG B 1 46 ? 7.997 4.852 56.345 1.00 51.77 325 ARG B C 1
ATOM 872 O O . ARG B 1 46 ? 8.284 3.988 57.178 1.00 47.81 325 ARG B O 1
ATOM 880 N N . LYS B 1 47 ? 8.302 6.141 56.529 1.00 51.14 326 LYS B N 1
ATOM 881 C CA . LYS B 1 47 ? 8.920 6.564 57.778 1.00 51.81 326 LYS B CA 1
ATOM 882 C C . LYS B 1 47 ? 8.004 6.277 58.959 1.00 53.89 326 LYS B C 1
ATOM 883 O O . LYS B 1 47 ? 8.464 5.858 60.029 1.00 48.32 326 LYS B O 1
ATOM 889 N N . ARG B 1 48 ? 6.698 6.499 58.776 1.00 51.65 327 ARG B N 1
ATOM 890 C CA . ARG B 1 48 ? 5.727 6.252 59.837 1.00 50.71 327 ARG B CA 1
ATOM 891 C C . ARG B 1 48 ? 5.658 4.773 60.190 1.00 48.80 327 ARG B C 1
ATOM 892 O O . ARG B 1 48 ? 5.625 4.398 61.367 1.00 48.65 327 ARG B O 1
ATOM 900 N N . VAL B 1 49 ? 5.608 3.920 59.170 1.00 47.62 328 VAL B N 1
ATOM 901 C CA . VAL B 1 49 ? 5.520 2.486 59.407 1.00 47.83 328 VAL B CA 1
ATOM 902 C C . VAL B 1 49 ? 6.757 2.004 60.155 1.00 47.83 328 VAL B C 1
ATOM 903 O O . VAL B 1 49 ? 6.663 1.272 61.149 1.00 46.81 328 VAL B O 1
ATOM 907 N N . GLU B 1 50 ? 7.936 2.428 59.693 1.00 46.31 329 GLU B N 1
ATOM 908 C CA . GLU B 1 50 ? 9.183 2.048 60.347 1.00 48.34 329 GLU B CA 1
ATOM 909 C C . GLU B 1 50 ? 9.187 2.493 61.803 1.00 48.41 329 GLU B C 1
ATOM 910 O O . GLU B 1 50 ? 9.557 1.725 62.698 1.00 48.05 329 GLU B O 1
ATOM 916 N N . GLN B 1 51 ? 8.754 3.727 62.058 1.00 45.35 330 GLN B N 1
ATOM 917 C CA . GLN B 1 51 ? 8.760 4.238 63.420 1.00 49.46 330 GLN B CA 1
ATOM 918 C C . GLN B 1 51 ? 7.745 3.501 64.296 1.00 51.04 330 GLN B C 1
ATOM 919 O O . GLN B 1 51 ? 8.031 3.193 65.459 1.00 53.46 330 GLN B O 1
ATOM 925 N N . LEU B 1 52 ? 6.565 3.189 63.755 1.00 48.59 331 LEU B N 1
ATOM 926 C CA . LEU B 1 52 ? 5.555 2.478 64.534 1.00 48.48 331 LEU B CA 1
ATOM 927 C C . LEU B 1 52 ? 5.957 1.024 64.756 1.00 46.89 331 LEU B C 1
ATOM 928 O O . LEU B 1 52 ? 5.714 0.468 65.829 1.00 51.46 331 LEU B O 1
ATOM 933 N N . SER B 1 53 ? 6.514 0.376 63.729 1.00 46.31 332 SER B N 1
ATOM 934 C CA . SER B 1 53 ? 7.013 -0.990 63.884 1.00 49.63 332 SER B CA 1
ATOM 935 C C . SER B 1 53 ? 8.085 -1.063 64.963 1.00 49.31 332 SER B C 1
ATOM 936 O O . SER B 1 53 ? 8.102 -1.994 65.773 1.00 47.89 332 SER B O 1
ATOM 939 N N . ARG B 1 54 ? 8.985 -0.082 64.982 1.00 47.67 333 ARG B N 1
ATOM 940 C CA . ARG B 1 54 ? 10.068 -0.085 65.953 1.00 49.80 333 ARG B CA 1
ATOM 941 C C . ARG B 1 54 ? 9.526 0.046 67.372 1.00 52.67 333 ARG B C 1
ATOM 942 O O . ARG B 1 54 ? 10.007 -0.639 68.283 1.00 50.66 333 ARG B O 1
ATOM 950 N N . GLU B 1 55 ? 8.506 0.890 67.576 1.00 49.47 334 GLU B N 1
ATOM 951 C CA . GLU B 1 55 ? 7.897 1.004 68.903 1.00 51.20 334 GLU B CA 1
ATOM 952 C C . GLU B 1 55 ? 7.281 -0.324 69.340 1.00 48.51 334 GLU B C 1
ATOM 953 O O . GLU B 1 55 ? 7.501 -0.790 70.467 1.00 45.09 334 GLU B O 1
ATOM 959 N N . LEU B 1 56 ? 6.478 -0.931 68.466 1.00 44.91 335 LEU B N 1
ATOM 960 C CA . LEU B 1 56 ? 5.933 -2.260 68.730 1.00 48.47 335 LEU B CA 1
ATOM 961 C C . LEU B 1 56 ? 7.024 -3.256 69.095 1.00 49.46 335 LEU B C 1
ATOM 962 O O . LEU B 1 56 ? 6.846 -4.083 70.000 1.00 42.94 335 LEU B O 1
ATOM 967 N N . ASP B 1 57 ? 8.150 -3.209 68.378 1.00 46.74 336 ASP B N 1
ATOM 968 C CA . ASP B 1 57 ? 9.183 -4.217 68.527 1.00 47.18 336 ASP B CA 1
ATOM 969 C C . ASP B 1 57 ? 9.993 -4.040 69.801 1.00 46.42 336 ASP B C 1
ATOM 970 O O . ASP B 1 57 ? 10.643 -4.999 70.227 1.00 44.15 336 ASP B O 1
ATOM 975 N N . THR B 1 58 ? 9.969 -2.851 70.420 1.00 41.81 337 THR B N 1
ATOM 976 C CA . THR B 1 58 ? 10.790 -2.567 71.587 1.00 42.73 337 THR B CA 1
ATOM 977 C C . THR B 1 58 ? 9.999 -2.169 72.827 1.00 45.12 337 THR B C 1
ATOM 978 O O . THR B 1 58 ? 10.618 -1.873 73.858 1.00 42.87 337 THR B O 1
ATOM 982 N N . LEU B 1 59 ? 8.668 -2.121 72.750 1.00 44.23 338 LEU B N 1
ATOM 983 C CA . LEU B 1 59 ? 7.823 -1.863 73.916 1.00 44.31 338 LEU B CA 1
ATOM 984 C C . LEU B 1 59 ? 8.177 -2.789 75.074 1.00 43.20 338 LEU B C 1
ATOM 985 O O . LEU B 1 59 ? 8.340 -4.001 74.892 1.00 37.18 338 LEU B O 1
ATOM 990 N N . ARG B 1 60 ? 8.251 -2.226 76.277 1.00 40.84 339 ARG B N 1
ATOM 991 C CA . ARG B 1 60 ? 8.619 -3.009 77.452 1.00 46.42 339 ARG B CA 1
ATOM 992 C C . ARG B 1 60 ? 7.475 -3.154 78.452 1.00 45.21 339 ARG B C 1
ATOM 993 O O . ARG B 1 60 ? 7.711 -3.586 79.581 1.00 45.47 339 ARG B O 1
ATOM 1001 N N . GLY B 1 61 ? 6.242 -2.859 78.053 1.00 47.69 340 GLY B N 1
ATOM 1002 C CA . GLY B 1 61 ? 5.105 -2.978 78.957 1.00 50.63 340 GLY B CA 1
ATOM 1003 C C . GLY B 1 61 ? 3.921 -2.107 78.566 1.00 61.23 340 GLY B C 1
ATOM 1004 O O . GLY B 1 61 ? 3.913 -1.493 77.485 1.00 58.31 340 GLY B O 1
#

Sequence (118 aa):
NSNEYRVRRERNNIAVRKSRDKAKQRNVETQQKVLELTSDNDRLRKRVEQLSRELDTLRGNEYRVRRERNNIAVRKSRDKAKQRNVETQQKVLELTSDNDRLRKRVEQLSRELDTLRG